Protein AF-W4FAX1-F1 (afdb_monomer_lite)

Structure (mmCIF, N/CA/C/O backbone):
data_AF-W4FAX1-F1
#
_entry.id   AF-W4FAX1-F1
#
loop_
_atom_site.group_PDB
_atom_site.id
_atom_site.type_symbol
_atom_site.label_atom_id
_atom_site.label_alt_id
_atom_site.label_comp_id
_atom_site.label_asym_id
_atom_site.label_entity_id
_atom_site.label_seq_id
_atom_site.pdbx_PDB_ins_code
_atom_site.Cartn_x
_atom_site.Cartn_y
_atom_site.Cartn_z
_atom_site.occupancy
_atom_site.B_iso_or_equiv
_atom_site.auth_seq_id
_atom_site.auth_comp_id
_atom_site.auth_asym_id
_atom_site.auth_atom_id
_atom_site.pdbx_PDB_model_num
ATOM 1 N N . MET A 1 1 ? 43.152 -6.084 8.588 1.00 33.22 1 MET A N 1
ATOM 2 C CA . MET A 1 1 ? 42.014 -5.452 9.287 1.00 33.22 1 MET A CA 1
ATOM 3 C C . MET A 1 1 ? 40.848 -5.402 8.318 1.00 33.22 1 MET A C 1
ATOM 5 O O . MET A 1 1 ? 40.947 -4.692 7.330 1.00 33.22 1 MET A O 1
ATOM 9 N N . ALA A 1 2 ? 39.820 -6.225 8.526 1.00 33.69 2 ALA A N 1
ATOM 10 C CA . ALA A 1 2 ? 38.625 -6.235 7.686 1.00 33.69 2 ALA A CA 1
ATOM 11 C C . ALA A 1 2 ? 37.562 -5.342 8.335 1.00 33.69 2 ALA A C 1
ATOM 13 O O . ALA A 1 2 ? 37.177 -5.560 9.482 1.00 33.69 2 ALA A O 1
ATOM 14 N N . THR A 1 3 ? 37.135 -4.310 7.617 1.00 35.47 3 THR A N 1
ATOM 15 C CA . THR A 1 3 ? 36.006 -3.447 7.973 1.00 35.47 3 THR A CA 1
ATOM 16 C C . THR A 1 3 ? 34.742 -4.308 8.073 1.00 35.47 3 THR A C 1
ATOM 18 O O . THR A 1 3 ? 34.505 -5.116 7.172 1.00 35.47 3 THR A O 1
ATOM 21 N N . PRO A 1 4 ? 33.909 -4.178 9.119 1.00 39.94 4 PRO A N 1
ATOM 22 C CA . PRO A 1 4 ? 32.682 -4.951 9.199 1.00 39.94 4 PRO A CA 1
ATOM 23 C C . PRO A 1 4 ? 31.707 -4.430 8.141 1.00 39.94 4 PRO A C 1
ATOM 25 O O . PRO A 1 4 ? 31.234 -3.293 8.215 1.00 39.94 4 PRO A O 1
ATOM 28 N N . THR A 1 5 ? 31.414 -5.262 7.141 1.00 38.16 5 THR A N 1
ATOM 29 C CA . THR A 1 5 ? 30.315 -5.042 6.202 1.00 38.16 5 THR A CA 1
ATOM 30 C C . THR A 1 5 ? 29.047 -4.870 7.022 1.00 38.16 5 THR A C 1
ATOM 32 O O . THR A 1 5 ? 28.585 -5.795 7.689 1.00 38.16 5 THR A O 1
ATOM 35 N N . LYS A 1 6 ? 28.512 -3.649 7.015 1.00 41.22 6 LYS A N 1
ATOM 36 C CA . LYS A 1 6 ? 27.236 -3.298 7.626 1.00 41.22 6 LYS A CA 1
ATOM 37 C C . LYS A 1 6 ? 26.198 -4.241 7.022 1.00 41.22 6 LYS A C 1
ATOM 39 O O . LYS A 1 6 ? 25.848 -4.083 5.856 1.00 41.22 6 LYS A O 1
ATOM 44 N N . VAL A 1 7 ? 25.767 -5.248 7.785 1.00 37.16 7 VAL A N 1
ATOM 45 C CA . VAL A 1 7 ? 24.652 -6.122 7.415 1.00 37.16 7 VAL A CA 1
ATOM 46 C C . VAL A 1 7 ? 23.474 -5.185 7.190 1.00 37.16 7 VAL A C 1
ATOM 48 O O . VAL A 1 7 ? 22.902 -4.644 8.139 1.00 37.16 7 VAL A O 1
ATOM 51 N N . GLY A 1 8 ? 23.190 -4.884 5.922 1.00 39.81 8 GLY A N 1
ATOM 52 C CA . GLY A 1 8 ? 22.003 -4.138 5.551 1.00 39.81 8 GLY A CA 1
ATOM 53 C C . GLY A 1 8 ? 20.831 -4.867 6.183 1.00 39.81 8 GLY A C 1
ATOM 54 O O . GLY A 1 8 ? 20.749 -6.088 6.055 1.00 39.81 8 GLY A O 1
ATOM 55 N N . LYS A 1 9 ? 19.984 -4.142 6.929 1.00 42.94 9 LYS A N 1
ATOM 56 C CA . LYS A 1 9 ? 18.708 -4.656 7.448 1.00 4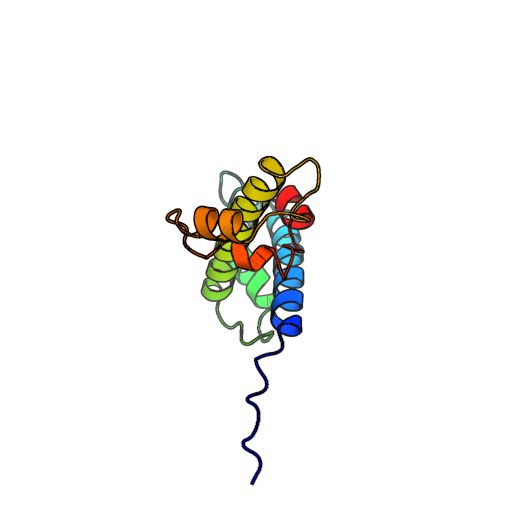2.94 9 LYS A CA 1
ATOM 57 C C . LYS A 1 9 ? 18.121 -5.590 6.395 1.00 42.94 9 LYS A C 1
ATOM 59 O O . LYS A 1 9 ? 17.836 -5.129 5.291 1.00 42.94 9 LYS A O 1
ATOM 64 N N . SER A 1 10 ? 18.045 -6.881 6.719 1.00 40.81 10 SER A N 1
ATOM 65 C CA . SER A 1 10 ? 17.671 -7.918 5.762 1.00 40.81 10 SER A CA 1
ATOM 66 C C . SER A 1 10 ? 16.395 -7.494 5.039 1.00 40.81 10 SER A C 1
ATOM 68 O O . SER A 1 10 ? 15.366 -7.259 5.677 1.00 40.81 10 SER A O 1
ATOM 70 N N . ALA A 1 11 ? 16.483 -7.338 3.717 1.00 51.91 11 ALA A N 1
ATOM 71 C CA . ALA A 1 11 ? 15.348 -6.968 2.881 1.00 51.91 11 ALA A CA 1
ATOM 72 C C . ALA A 1 11 ? 14.173 -7.947 3.062 1.00 51.91 11 ALA A C 1
ATOM 74 O O . ALA A 1 11 ? 13.021 -7.516 3.023 1.00 51.91 11 ALA A O 1
ATOM 75 N N . ASN A 1 12 ? 14.465 -9.218 3.380 1.00 51.34 12 ASN A N 1
ATOM 76 C CA . ASN A 1 12 ? 13.456 -10.230 3.705 1.00 51.34 12 ASN A CA 1
ATOM 77 C C . ASN A 1 12 ? 12.553 -9.808 4.863 1.00 51.34 12 ASN A C 1
ATOM 79 O O . ASN A 1 12 ? 11.338 -9.854 4.724 1.00 51.34 12 ASN A O 1
ATOM 83 N N . GLY A 1 13 ? 13.115 -9.298 5.963 1.00 58.66 13 GLY A N 1
ATOM 84 C CA . GLY A 1 13 ? 12.315 -8.946 7.141 1.00 58.66 13 GLY A CA 1
ATOM 85 C C . GLY A 1 13 ? 11.381 -7.750 6.923 1.00 58.66 13 GLY A C 1
ATOM 86 O O . GLY A 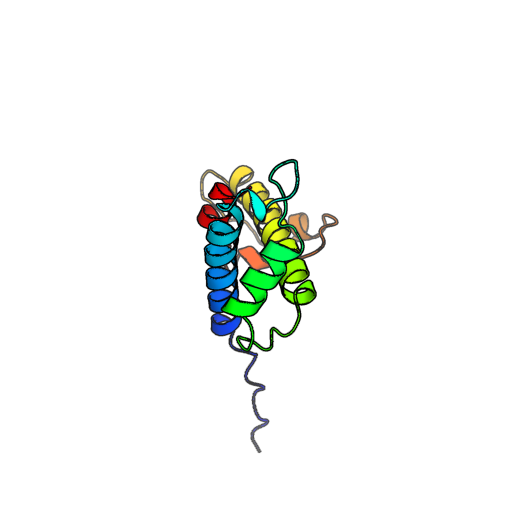1 13 ? 10.413 -7.577 7.657 1.00 58.66 13 GLY A O 1
ATOM 87 N N . THR A 1 14 ? 11.650 -6.908 5.918 1.00 71.44 14 THR A N 1
ATOM 88 C CA . THR A 1 14 ? 10.736 -5.808 5.565 1.00 71.44 14 THR A CA 1
ATOM 89 C C . THR A 1 14 ? 9.602 -6.305 4.674 1.00 71.44 14 THR A C 1
ATOM 91 O O . THR A 1 14 ? 8.458 -5.945 4.941 1.00 71.44 14 THR A O 1
ATOM 94 N N . ASN A 1 15 ? 9.913 -7.165 3.697 1.00 75.94 15 ASN A N 1
ATOM 95 C CA . ASN A 1 15 ? 8.943 -7.755 2.771 1.00 75.94 15 ASN A CA 1
ATOM 96 C C . ASN A 1 15 ? 7.967 -8.709 3.475 1.00 75.94 15 ASN A C 1
ATOM 98 O O . ASN A 1 15 ? 6.772 -8.663 3.209 1.00 75.94 15 ASN A O 1
ATOM 102 N N . GLU A 1 16 ? 8.455 -9.540 4.400 1.00 82.06 16 GLU A N 1
ATOM 103 C CA . GLU A 1 16 ? 7.611 -10.422 5.221 1.00 82.06 16 GLU A CA 1
ATOM 104 C C . GLU A 1 16 ? 6.629 -9.603 6.063 1.00 82.06 16 GLU A C 1
ATOM 106 O O . GLU A 1 16 ? 5.429 -9.864 6.072 1.00 82.06 16 GLU A O 1
ATOM 111 N N . LEU A 1 17 ? 7.119 -8.536 6.698 1.00 85.88 17 LEU A N 1
ATOM 112 C CA . LEU A 1 17 ? 6.277 -7.645 7.487 1.00 85.88 17 LEU A CA 1
ATOM 113 C C . LEU A 1 17 ? 5.284 -6.852 6.625 1.00 85.88 17 LEU A C 1
ATOM 115 O O . LEU A 1 17 ? 4.192 -6.536 7.093 1.00 85.88 17 LEU A O 1
ATOM 119 N N . ASP A 1 18 ? 5.643 -6.510 5.387 1.00 88.69 18 ASP A N 1
ATOM 120 C CA . ASP A 1 18 ? 4.720 -5.902 4.426 1.00 88.69 18 ASP A CA 1
ATOM 121 C C . ASP A 1 18 ? 3.627 -6.890 3.998 1.00 88.69 18 ASP A C 1
ATOM 123 O O . ASP A 1 18 ? 2.454 -6.524 4.031 1.00 88.69 18 ASP A O 1
ATOM 127 N N . ALA A 1 19 ? 3.974 -8.150 3.714 1.00 87.06 19 ALA A N 1
ATOM 128 C CA . ALA A 1 19 ? 3.001 -9.199 3.402 1.00 87.06 19 ALA A CA 1
ATOM 129 C C . ALA A 1 19 ? 2.022 -9.422 4.564 1.00 87.06 19 ALA A C 1
ATOM 131 O O . ALA A 1 19 ? 0.808 -9.358 4.369 1.00 87.06 19 ALA A O 1
ATOM 132 N N . GLU A 1 20 ? 2.538 -9.597 5.784 1.00 89.00 20 GLU A N 1
ATOM 133 C CA . GLU A 1 20 ? 1.716 -9.723 6.994 1.00 89.00 20 GLU A CA 1
ATOM 134 C C . GLU A 1 20 ? 0.823 -8.491 7.202 1.00 89.00 20 GLU A C 1
ATOM 136 O O . GLU A 1 20 ? -0.349 -8.623 7.559 1.00 89.00 20 GLU A O 1
ATOM 141 N N . SER A 1 21 ? 1.348 -7.286 6.943 1.00 89.19 21 SER A N 1
ATOM 142 C CA . SER A 1 21 ? 0.579 -6.042 7.061 1.00 89.19 21 SER A CA 1
ATOM 143 C C . SER A 1 21 ? -0.588 -5.984 6.079 1.00 89.19 21 SER A C 1
ATOM 145 O O . SER A 1 21 ? -1.663 -5.536 6.467 1.00 89.19 21 SER A O 1
ATOM 147 N N . VAL A 1 22 ? -0.396 -6.421 4.831 1.00 91.12 22 VAL A N 1
ATOM 148 C CA . VAL A 1 22 ? -1.444 -6.415 3.796 1.00 91.12 22 VAL A CA 1
ATOM 149 C C . VAL A 1 22 ? -2.545 -7.421 4.126 1.00 91.12 22 VAL A C 1
ATOM 151 O O . VAL A 1 22 ? -3.717 -7.050 4.113 1.00 91.12 22 VAL A O 1
ATOM 154 N N . VAL A 1 23 ? -2.179 -8.654 4.492 1.00 90.75 23 VAL A N 1
ATOM 155 C CA . VAL A 1 23 ? -3.148 -9.703 4.853 1.00 90.75 23 VAL A CA 1
ATOM 156 C C . VAL A 1 23 ? -3.994 -9.268 6.048 1.00 90.75 23 VAL A C 1
ATOM 158 O O . VAL A 1 23 ? -5.223 -9.261 5.981 1.00 90.75 23 VAL A O 1
ATOM 161 N N . LEU A 1 24 ? -3.351 -8.814 7.126 1.00 91.62 24 LEU A N 1
ATOM 162 C CA . LEU A 1 24 ? -4.078 -8.368 8.312 1.00 91.62 24 LEU A CA 1
ATOM 163 C C . LEU A 1 24 ? -4.896 -7.102 8.044 1.00 91.62 24 LEU A C 1
ATOM 165 O O . LEU A 1 24 ? -5.965 -6.937 8.630 1.00 91.62 24 LEU A O 1
ATOM 169 N N . TYR A 1 25 ? -4.440 -6.211 7.158 1.00 92.50 25 TYR A N 1
ATOM 170 C CA . TYR A 1 25 ? -5.245 -5.065 6.745 1.00 92.50 25 TYR A CA 1
ATOM 171 C C . TYR A 1 25 ? -6.542 -5.517 6.068 1.00 92.50 25 TYR A C 1
ATOM 173 O O . TYR A 1 25 ? -7.601 -5.005 6.430 1.00 92.50 25 TYR A O 1
ATOM 181 N N . ALA A 1 26 ? -6.480 -6.480 5.143 1.00 89.88 26 ALA A N 1
ATOM 182 C CA . ALA A 1 26 ? -7.656 -7.025 4.464 1.00 89.88 26 ALA A CA 1
ATOM 183 C C . ALA A 1 26 ? -8.662 -7.624 5.462 1.00 89.88 26 ALA A C 1
ATOM 185 O O . ALA A 1 26 ? -9.843 -7.281 5.437 1.00 89.88 26 ALA A O 1
ATOM 186 N N . GLU A 1 27 ? -8.190 -8.440 6.410 1.00 91.19 27 GLU A N 1
ATOM 187 C CA . GLU A 1 27 ? -9.039 -9.025 7.457 1.00 91.19 27 GLU A CA 1
ATOM 188 C C . GLU A 1 27 ? -9.722 -7.967 8.334 1.00 91.19 27 GLU A C 1
ATOM 190 O O . GLU A 1 27 ? -10.888 -8.094 8.712 1.00 91.19 27 GLU A O 1
ATOM 195 N N . VAL A 1 28 ? -8.982 -6.920 8.704 1.00 92.00 28 VAL A N 1
ATOM 196 C CA . VAL A 1 28 ? -9.500 -5.817 9.520 1.00 92.00 28 VAL A CA 1
ATOM 197 C C . VAL A 1 28 ? -10.487 -4.977 8.704 1.00 92.00 28 VAL A C 1
ATOM 199 O O . VAL A 1 28 ? -11.509 -4.557 9.245 1.00 92.00 28 VAL A O 1
ATOM 202 N N . ALA A 1 29 ? -10.227 -4.772 7.410 1.00 89.50 29 ALA A N 1
ATOM 203 C CA . ALA A 1 29 ? -11.103 -4.048 6.493 1.00 89.50 29 ALA A CA 1
ATOM 204 C C . ALA A 1 29 ? -12.392 -4.818 6.155 1.00 89.50 29 ALA A C 1
ATOM 206 O O . ALA A 1 29 ? -13.417 -4.198 5.887 1.00 89.50 29 ALA A O 1
ATOM 207 N N . ALA A 1 30 ? -12.399 -6.148 6.256 1.00 89.25 30 ALA A N 1
ATOM 208 C CA . ALA A 1 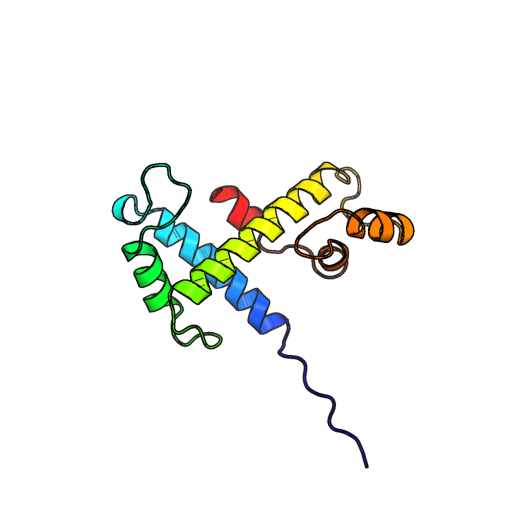30 ? -13.619 -6.945 6.109 1.00 89.25 30 ALA A CA 1
ATOM 209 C C . ALA A 1 30 ? -14.664 -6.655 7.210 1.00 89.25 30 ALA A C 1
ATOM 211 O O . ALA A 1 30 ? -15.856 -6.918 7.039 1.00 89.25 30 ALA A O 1
ATOM 212 N N . LYS A 1 31 ? -14.248 -6.080 8.348 1.00 90.75 31 LYS A N 1
ATOM 213 C CA . LYS A 1 31 ? -15.144 -5.688 9.443 1.00 90.75 31 LYS A CA 1
ATOM 214 C C . LYS A 1 31 ? -15.701 -4.287 9.188 1.00 90.75 31 LYS A C 1
ATOM 216 O O . LYS A 1 31 ? -15.022 -3.289 9.416 1.00 90.75 31 LYS A O 1
ATOM 221 N N . SER A 1 32 ? -16.969 -4.189 8.789 1.00 86.00 32 SER A N 1
ATOM 222 C CA . SER A 1 32 ? -17.623 -2.911 8.443 1.00 86.00 32 SER A CA 1
ATOM 223 C C . SER A 1 32 ? -17.534 -1.840 9.544 1.00 86.00 32 SER A C 1
ATOM 225 O O . SER A 1 32 ? -17.348 -0.653 9.265 1.00 86.00 32 SER A O 1
ATOM 227 N N . GLU A 1 33 ? -17.586 -2.243 10.816 1.00 90.31 33 GLU A N 1
ATOM 228 C CA . GLU A 1 33 ? -17.415 -1.344 11.962 1.00 90.31 33 GLU A CA 1
ATOM 229 C C . GLU A 1 33 ? -16.026 -0.682 12.026 1.00 90.31 33 GLU A C 1
ATOM 231 O O . GLU A 1 33 ? -15.883 0.400 12.605 1.00 90.31 33 GLU A O 1
ATOM 236 N N . TYR A 1 34 ? -15.012 -1.293 11.411 1.00 91.81 34 TYR A N 1
ATOM 237 C CA . TYR A 1 34 ? -13.620 -0.847 11.427 1.00 91.81 34 TYR A CA 1
ATOM 238 C C . TYR A 1 34 ? -13.259 0.022 10.227 1.00 91.81 34 TYR A C 1
ATOM 240 O O . TYR A 1 34 ? -12.191 0.634 10.233 1.00 91.81 34 TYR A O 1
ATOM 248 N N . VAL A 1 35 ? -14.144 0.145 9.239 1.00 89.06 35 VAL A N 1
ATOM 249 C CA . VAL A 1 35 ? -13.908 0.915 8.014 1.00 89.06 35 VAL A CA 1
ATOM 250 C C . VAL A 1 35 ? -14.653 2.246 8.066 1.00 89.06 35 VAL A C 1
ATOM 252 O O . VAL A 1 35 ? -15.759 2.351 8.605 1.00 89.06 35 VAL A O 1
ATOM 255 N N . ALA A 1 36 ? -14.020 3.304 7.562 1.00 86.00 36 ALA A N 1
ATOM 256 C CA . ALA A 1 36 ? -14.629 4.619 7.421 1.00 86.00 36 ALA A CA 1
ATOM 257 C C . ALA A 1 36 ? -15.776 4.583 6.399 1.00 86.00 36 ALA A C 1
ATOM 259 O O . ALA A 1 36 ? -15.765 3.785 5.460 1.00 86.00 36 ALA A O 1
ATOM 260 N N . SER A 1 37 ? -16.756 5.474 6.558 1.00 71.25 37 SER A N 1
ATOM 261 C CA . SER A 1 37 ? -17.828 5.644 5.575 1.00 71.25 37 SER A CA 1
ATOM 262 C C . SER A 1 37 ? -17.207 5.946 4.205 1.00 71.25 37 SER A C 1
ATOM 264 O O . SER A 1 37 ? -16.498 6.939 4.057 1.00 71.25 37 SER A O 1
ATOM 266 N N . GLY A 1 38 ? -17.403 5.050 3.234 1.00 67.94 38 GLY A N 1
ATOM 267 C CA . GLY A 1 38 ? -16.752 5.106 1.919 1.00 67.94 38 GLY A CA 1
ATOM 268 C C . GLY A 1 38 ? -15.681 4.039 1.659 1.00 67.94 38 GLY A C 1
ATOM 269 O O . GLY A 1 38 ? -15.094 4.053 0.584 1.00 67.94 38 GLY A O 1
ATOM 270 N N . GLY A 1 39 ? -15.404 3.122 2.594 1.00 66.88 39 GLY A N 1
ATOM 271 C CA . GLY A 1 39 ? -14.698 1.858 2.312 1.00 66.88 39 GLY A CA 1
ATOM 272 C C . GLY A 1 39 ? -13.169 1.932 2.185 1.00 66.88 39 GLY A C 1
ATOM 273 O O . GLY A 1 39 ? -12.484 0.938 2.371 1.00 66.88 39 GLY A O 1
ATOM 274 N N . LYS A 1 40 ? -12.606 3.112 1.905 1.00 72.69 40 LYS A N 1
ATOM 275 C CA . LYS A 1 40 ? -11.206 3.254 1.450 1.00 72.69 40 LYS A CA 1
ATOM 276 C C . LYS A 1 40 ? -10.142 3.289 2.554 1.00 72.69 40 LYS A C 1
ATOM 278 O O . LYS A 1 40 ? -8.945 3.329 2.249 1.00 72.69 40 LYS A O 1
ATOM 283 N N . GLN A 1 41 ? -10.546 3.386 3.822 1.00 84.19 41 GLN A N 1
ATOM 284 C CA . GLN A 1 41 ? -9.630 3.506 4.962 1.00 84.19 41 GLN A CA 1
ATOM 285 C C . GLN A 1 41 ? -10.215 2.919 6.248 1.00 84.19 41 GLN A C 1
ATOM 287 O O . GLN A 1 41 ? -11.417 3.007 6.494 1.00 84.19 41 GLN A O 1
ATOM 292 N N . LEU A 1 42 ? -9.337 2.411 7.115 1.00 91.56 42 LEU A N 1
ATOM 293 C CA . LEU A 1 42 ? -9.699 2.006 8.470 1.00 91.56 42 LEU A CA 1
ATOM 294 C C . LEU A 1 42 ? -9.949 3.227 9.370 1.00 91.56 42 LEU A C 1
ATOM 296 O O . LEU A 1 42 ? -9.249 4.241 9.292 1.00 91.56 42 LEU A O 1
ATOM 300 N N . LYS A 1 43 ? -10.914 3.092 10.278 1.00 93.69 43 LYS A N 1
ATOM 301 C CA . LYS A 1 43 ? -11.114 3.954 11.451 1.00 93.69 43 LYS A CA 1
ATOM 302 C C . LYS A 1 43 ? -10.020 3.699 12.488 1.00 93.69 43 LYS A C 1
ATOM 304 O O . LYS A 1 43 ? -9.330 2.683 12.447 1.00 93.69 43 LYS A O 1
ATOM 309 N N . SER A 1 44 ? -9.933 4.577 13.492 1.00 92.75 44 SER A N 1
ATOM 310 C CA . SER A 1 44 ? -9.024 4.414 14.641 1.00 92.75 44 SER A CA 1
ATOM 311 C C . SER A 1 44 ? -9.114 3.014 15.273 1.00 92.75 44 SER A C 1
ATOM 313 O O . SER A 1 44 ? -8.090 2.376 15.487 1.00 92.75 44 SER A O 1
ATOM 315 N N . LYS A 1 45 ? -10.334 2.477 15.454 1.00 94.12 45 LYS A N 1
ATOM 316 C CA . LYS A 1 45 ? -10.563 1.118 15.983 1.00 94.12 45 LYS A CA 1
ATOM 317 C C . LYS A 1 45 ? -9.874 0.031 15.143 1.00 94.12 45 LYS A C 1
ATOM 319 O O . LYS A 1 45 ? -9.209 -0.828 15.710 1.00 94.12 45 LYS A O 1
ATOM 324 N N . GLY A 1 46 ? -9.972 0.104 13.813 1.00 94.31 46 GLY A N 1
ATOM 325 C CA . GLY A 1 46 ? -9.309 -0.841 12.909 1.00 94.31 46 GLY A CA 1
ATOM 326 C C . GLY A 1 46 ? -7.784 -0.724 12.950 1.00 94.31 46 GLY A C 1
ATOM 327 O O . GLY A 1 46 ? -7.088 -1.731 13.018 1.00 94.31 46 GLY A O 1
ATOM 328 N N . TRP A 1 47 ? -7.248 0.499 12.995 1.00 95.19 47 TRP A N 1
ATOM 329 C CA . TRP A 1 47 ? -5.803 0.707 13.140 1.00 95.19 47 TRP A CA 1
ATOM 330 C C . TRP A 1 47 ? -5.255 0.200 14.477 1.00 95.19 47 TRP A C 1
ATOM 332 O O . TRP A 1 47 ? -4.148 -0.335 14.516 1.00 95.19 47 TRP A O 1
ATOM 342 N N . SER A 1 48 ? -6.017 0.350 15.561 1.00 94.06 48 SER A N 1
ATOM 343 C CA . SER A 1 48 ? -5.664 -0.199 16.871 1.00 94.06 48 SER A CA 1
ATOM 344 C C . SER A 1 48 ? -5.704 -1.727 16.882 1.00 94.06 48 SER A C 1
ATOM 346 O O . SER A 1 48 ? -4.795 -2.339 17.432 1.00 94.06 48 SER A O 1
ATOM 348 N N . ASP A 1 49 ? -6.697 -2.351 16.239 1.00 94.69 49 ASP A N 1
ATOM 349 C CA . ASP A 1 49 ? -6.764 -3.813 16.071 1.00 94.69 49 ASP A CA 1
ATOM 350 C C . ASP A 1 49 ? -5.536 -4.337 15.315 1.00 94.69 49 ASP A C 1
ATOM 352 O O . ASP A 1 49 ? -4.847 -5.239 15.790 1.00 94.69 49 ASP A O 1
ATOM 356 N N . LEU A 1 50 ? -5.184 -3.685 14.205 1.00 93.56 50 LEU A N 1
ATOM 357 C CA . LEU A 1 50 ? -3.990 -4.012 13.431 1.00 93.56 50 LEU A CA 1
ATOM 358 C C . LEU A 1 50 ? -2.702 -3.844 14.259 1.00 93.56 50 LEU A C 1
ATOM 360 O O . LEU A 1 50 ? -1.816 -4.696 14.205 1.00 93.56 50 LEU A O 1
ATOM 364 N N . LEU A 1 51 ? -2.607 -2.783 15.072 1.00 94.19 51 LEU A N 1
ATOM 365 C CA . LEU A 1 51 ? -1.480 -2.568 15.985 1.00 94.19 51 LEU A CA 1
ATOM 366 C C . LEU A 1 51 ? -1.390 -3.642 17.071 1.00 94.19 51 LEU A C 1
ATOM 368 O O . LEU A 1 51 ? -0.283 -4.046 17.402 1.00 94.19 51 LEU A O 1
ATOM 372 N N . MET A 1 52 ? -2.505 -4.125 17.618 1.00 92.69 52 MET A N 1
ATOM 373 C CA . MET A 1 52 ? -2.470 -5.211 18.605 1.00 92.69 52 MET A CA 1
ATOM 374 C C . MET A 1 52 ? -1.934 -6.514 18.006 1.00 92.69 52 MET A C 1
ATOM 376 O O . MET A 1 52 ? -1.257 -7.266 18.700 1.00 92.69 52 MET A O 1
ATOM 380 N N . ARG A 1 53 ? -2.204 -6.772 16.721 1.00 91.06 53 ARG A N 1
ATOM 381 C CA . ARG A 1 53 ? -1.756 -7.993 16.033 1.00 91.06 53 ARG A CA 1
ATOM 382 C C . ARG A 1 53 ? -0.312 -7.919 15.530 1.00 91.06 53 ARG A C 1
ATOM 384 O O . ARG A 1 53 ? 0.386 -8.928 15.543 1.00 91.06 53 ARG A O 1
ATOM 391 N N . LEU A 1 54 ? 0.136 -6.742 15.088 1.00 88.69 54 LEU A N 1
ATOM 392 C CA . LEU A 1 54 ? 1.486 -6.523 14.539 1.00 88.69 54 LEU A CA 1
ATOM 393 C C . LEU A 1 54 ? 2.467 -5.875 15.523 1.00 88.69 54 LEU A C 1
ATOM 395 O O . LEU A 1 54 ? 3.659 -5.770 15.231 1.00 88.69 54 LEU A O 1
ATOM 399 N N . GLY A 1 55 ? 1.985 -5.410 16.673 1.00 81.38 55 GLY A N 1
ATOM 400 C CA . GLY A 1 55 ? 2.782 -4.724 17.682 1.00 81.38 55 GLY A CA 1
ATOM 401 C C . GLY A 1 55 ? 3.960 -5.576 18.145 1.00 81.38 55 GLY A C 1
ATOM 402 O O . GLY A 1 55 ? 3.830 -6.774 18.381 1.00 81.38 55 GLY A O 1
ATOM 403 N N . GLY A 1 56 ? 5.138 -4.962 18.236 1.00 74.19 56 GLY A N 1
ATOM 404 C CA . GLY A 1 56 ? 6.378 -5.659 18.588 1.00 74.19 56 GLY A CA 1
ATOM 405 C C . GLY A 1 56 ? 7.092 -6.325 17.406 1.00 74.19 56 GLY A C 1
ATOM 406 O O . GLY A 1 56 ? 8.299 -6.555 17.494 1.00 74.19 56 GLY A O 1
ATOM 407 N N . ARG A 1 57 ? 6.427 -6.537 16.259 1.00 77.56 57 ARG A N 1
ATOM 408 C CA . ARG A 1 57 ? 7.105 -6.954 15.021 1.00 77.56 57 ARG A CA 1
ATOM 409 C C . ARG A 1 57 ? 7.781 -5.764 14.356 1.00 77.56 57 ARG A C 1
ATOM 411 O O . ARG A 1 57 ? 7.199 -4.688 14.229 1.00 77.56 57 ARG A O 1
ATOM 418 N N . GLY A 1 58 ? 9.040 -5.934 13.947 1.00 69.75 58 GLY A N 1
ATOM 419 C CA . GLY A 1 58 ? 9.789 -4.919 13.195 1.00 69.75 58 GLY A CA 1
ATOM 420 C C . GLY A 1 58 ? 9.831 -3.524 13.836 1.00 69.75 58 GLY A C 1
ATOM 421 O O . GLY A 1 58 ? 9.959 -2.535 13.114 1.00 69.75 58 GLY A O 1
ATOM 422 N N . ASN A 1 59 ? 9.719 -3.435 15.168 1.00 80.50 59 ASN A N 1
ATOM 423 C CA . ASN A 1 59 ? 9.654 -2.183 15.932 1.00 80.50 59 ASN A CA 1
ATOM 424 C C . ASN A 1 59 ? 8.406 -1.308 15.652 1.00 80.50 59 ASN A C 1
ATOM 426 O O . ASN A 1 59 ? 8.442 -0.078 15.778 1.00 80.50 59 ASN A O 1
ATOM 430 N N . ILE A 1 60 ? 7.291 -1.933 15.263 1.00 87.06 60 ILE A N 1
ATOM 431 C CA . ILE A 1 60 ? 5.982 -1.280 15.190 1.00 87.06 60 ILE A CA 1
ATOM 432 C C . ILE A 1 60 ? 5.439 -1.132 16.613 1.00 87.06 60 ILE A C 1
ATOM 434 O O . ILE A 1 60 ? 5.182 -2.111 17.310 1.00 87.06 60 ILE A O 1
ATOM 438 N N . THR A 1 61 ? 5.267 0.115 17.036 1.00 88.19 61 THR A N 1
ATOM 439 C CA . THR A 1 61 ? 4.765 0.493 18.366 1.00 88.19 61 THR A CA 1
ATOM 440 C C . THR A 1 61 ? 3.573 1.443 18.295 1.00 88.19 61 THR A C 1
ATOM 442 O O . THR A 1 61 ? 2.879 1.630 19.290 1.00 88.19 61 THR A O 1
ATOM 445 N N . LYS A 1 62 ? 3.308 2.051 17.131 1.00 92.31 62 LYS A N 1
ATOM 446 C CA . LYS A 1 62 ? 2.250 3.051 16.947 1.00 92.31 62 LYS A CA 1
ATOM 447 C C . LYS A 1 62 ? 1.426 2.780 15.695 1.00 92.31 62 LYS A C 1
ATOM 449 O O . LYS A 1 62 ? 1.966 2.467 14.635 1.00 92.31 62 LYS A O 1
ATOM 454 N N . ALA A 1 63 ? 0.125 3.045 15.786 1.00 91.31 63 ALA A N 1
ATOM 455 C CA . ALA A 1 63 ? -0.802 2.981 14.657 1.00 91.31 63 ALA A CA 1
ATOM 456 C C . ALA A 1 63 ? -0.389 3.909 13.498 1.00 91.31 63 ALA A C 1
ATOM 458 O O . ALA A 1 63 ? -0.561 3.558 12.335 1.00 91.31 63 ALA A O 1
ATOM 459 N N . SER A 1 64 ? 0.229 5.058 13.790 1.00 91.00 64 SER A N 1
ATOM 460 C CA . SER A 1 64 ? 0.738 5.973 12.759 1.00 91.00 64 SER A CA 1
ATOM 461 C C . SER A 1 64 ? 1.848 5.358 11.899 1.00 91.00 64 SER A C 1
ATOM 463 O O . SER A 1 64 ? 1.948 5.673 10.717 1.00 91.00 64 SER A O 1
ATOM 465 N N . GLN A 1 65 ? 2.658 4.442 12.446 1.00 91.06 65 GLN A N 1
ATOM 466 C CA . GLN A 1 65 ? 3.666 3.721 11.661 1.00 91.06 65 GLN A CA 1
ATOM 467 C C . GLN A 1 65 ? 3.001 2.764 10.663 1.00 91.06 65 GLN A C 1
ATOM 469 O O . GLN A 1 65 ? 3.433 2.687 9.514 1.00 91.06 65 GLN A O 1
ATOM 474 N N . LEU A 1 66 ? 1.923 2.089 11.078 1.00 92.12 66 LEU A N 1
ATOM 475 C CA . LEU A 1 66 ? 1.117 1.226 10.209 1.00 92.12 66 LEU A CA 1
ATOM 476 C C . LEU A 1 66 ? 0.390 2.030 9.128 1.00 92.12 66 LEU A C 1
ATOM 478 O O . LEU A 1 66 ? 0.387 1.627 7.970 1.00 92.12 66 LEU A O 1
ATOM 482 N N . GLN A 1 67 ? -0.158 3.197 9.473 1.00 92.31 67 GLN A N 1
ATOM 483 C CA . GLN A 1 67 ? -0.784 4.106 8.507 1.00 92.31 67 GLN A CA 1
ATOM 484 C C . GLN A 1 67 ? 0.205 4.574 7.436 1.00 92.31 67 GLN A C 1
ATOM 486 O O . GLN A 1 67 ? -0.100 4.506 6.246 1.00 92.31 67 GLN A O 1
ATOM 491 N N . SER A 1 68 ? 1.403 5.005 7.841 1.00 90.88 68 SER A N 1
ATOM 492 C CA . SER A 1 68 ? 2.463 5.400 6.908 1.00 90.88 68 SER A CA 1
ATOM 493 C C . SER A 1 68 ? 2.924 4.231 6.037 1.00 90.88 68 SER A C 1
ATOM 495 O O . SER A 1 68 ? 3.107 4.408 4.833 1.00 90.88 68 SER A O 1
ATOM 497 N N . ARG A 1 69 ? 3.057 3.025 6.611 1.00 90.44 69 ARG A N 1
ATOM 498 C CA . ARG A 1 69 ? 3.389 1.808 5.853 1.00 90.44 69 ARG A CA 1
ATOM 499 C C . ARG A 1 69 ? 2.306 1.480 4.823 1.00 90.44 69 ARG A C 1
ATOM 501 O O . ARG A 1 69 ? 2.636 1.275 3.661 1.00 90.44 69 ARG A O 1
ATOM 508 N N . TRP A 1 70 ? 1.032 1.502 5.213 1.00 91.69 70 TRP A N 1
ATOM 509 C CA . TRP A 1 70 ? -0.097 1.279 4.304 1.00 91.69 70 TRP A CA 1
ATOM 510 C C . TRP A 1 70 ? -0.166 2.330 3.194 1.00 91.69 70 TRP A C 1
ATOM 512 O O . TRP A 1 70 ? -0.408 1.999 2.037 1.00 91.69 70 TRP A O 1
ATOM 522 N N . LYS A 1 71 ? 0.084 3.604 3.519 1.00 90.25 71 LYS A N 1
ATOM 523 C CA . LYS A 1 71 ? 0.157 4.673 2.518 1.00 90.25 71 LYS A CA 1
ATOM 524 C C . LYS A 1 71 ? 1.242 4.378 1.479 1.00 90.25 71 LYS A C 1
ATOM 526 O O . LYS A 1 71 ? 0.938 4.418 0.293 1.00 90.25 71 LYS A O 1
ATOM 531 N N . ARG A 1 72 ? 2.452 4.015 1.922 1.00 89.31 72 ARG A N 1
ATOM 532 C CA . ARG A 1 72 ? 3.554 3.623 1.031 1.00 89.31 72 ARG A CA 1
ATOM 533 C C . ARG A 1 72 ? 3.174 2.426 0.156 1.00 89.31 72 ARG A C 1
ATOM 535 O O . ARG A 1 72 ? 3.352 2.496 -1.047 1.00 89.31 72 ARG A O 1
ATOM 542 N N . LEU A 1 73 ? 2.597 1.372 0.736 1.00 90.25 73 LEU A N 1
ATOM 543 C CA . LEU A 1 73 ? 2.176 0.176 -0.008 1.00 90.25 73 LEU A CA 1
ATOM 544 C C . LEU A 1 73 ? 1.134 0.487 -1.090 1.00 90.25 73 LEU A C 1
ATOM 546 O O . LEU A 1 73 ? 1.193 -0.074 -2.178 1.00 90.25 73 LEU A O 1
ATOM 550 N N . LYS A 1 74 ? 0.202 1.408 -0.823 1.00 89.44 74 LYS A N 1
ATOM 551 C CA . LYS A 1 74 ? -0.757 1.866 -1.837 1.00 89.44 74 LYS A CA 1
ATOM 552 C C . LYS A 1 74 ? -0.108 2.701 -2.937 1.00 89.44 74 LYS A C 1
ATOM 554 O O . LYS A 1 74 ? -0.500 2.565 -4.090 1.00 89.44 74 LYS A O 1
ATOM 559 N N . GLU A 1 75 ? 0.842 3.569 -2.597 1.00 88.38 75 GLU A N 1
ATOM 560 C CA . GLU A 1 75 ? 1.621 4.315 -3.596 1.00 88.38 75 GLU A CA 1
ATOM 561 C C . GLU A 1 75 ? 2.426 3.350 -4.476 1.00 88.38 75 GLU A C 1
ATOM 563 O O . GLU A 1 75 ? 2.356 3.441 -5.699 1.00 88.38 75 GLU A O 1
ATOM 568 N N . ASP A 1 76 ? 3.085 2.360 -3.865 1.00 88.19 76 ASP A N 1
ATOM 569 C CA . ASP A 1 76 ? 3.804 1.302 -4.573 1.00 88.19 76 ASP A CA 1
ATOM 570 C C . ASP A 1 76 ? 2.871 0.490 -5.485 1.00 88.19 76 ASP A C 1
ATOM 572 O O . ASP A 1 76 ? 3.219 0.238 -6.636 1.00 88.19 76 ASP A O 1
ATOM 576 N N . TYR A 1 77 ? 1.665 0.142 -5.022 1.00 88.62 77 TYR A N 1
ATOM 577 C CA . TYR A 1 77 ? 0.647 -0.512 -5.849 1.00 88.62 77 TYR A CA 1
ATOM 578 C C . TYR A 1 77 ? 0.241 0.341 -7.055 1.00 88.62 77 TYR A C 1
ATOM 580 O O . TYR A 1 77 ? 0.169 -0.179 -8.163 1.00 88.62 77 TYR A O 1
ATOM 588 N N . VAL A 1 78 ? -0.013 1.641 -6.873 1.00 88.56 78 VAL A N 1
ATOM 589 C CA . VAL A 1 78 ? -0.399 2.540 -7.977 1.00 88.56 78 VAL A CA 1
ATOM 590 C C . VAL A 1 78 ? 0.726 2.663 -9.003 1.00 88.56 78 VAL A C 1
ATOM 592 O O . VAL A 1 78 ? 0.473 2.560 -10.205 1.00 88.56 78 VAL A O 1
ATOM 595 N N . ASP A 1 79 ? 1.960 2.844 -8.539 1.00 87.81 79 ASP A N 1
ATOM 596 C CA . ASP A 1 79 ? 3.140 2.921 -9.398 1.00 87.81 79 ASP A CA 1
ATOM 597 C C . ASP A 1 79 ? 3.357 1.615 -10.170 1.00 87.81 79 ASP A C 1
ATOM 599 O O . ASP A 1 79 ? 3.555 1.635 -11.387 1.00 87.81 79 ASP A O 1
ATOM 603 N N . TYR A 1 80 ? 3.270 0.476 -9.479 1.00 86.88 80 TYR A N 1
ATOM 604 C CA . TYR A 1 80 ? 3.454 -0.838 -10.082 1.00 86.88 80 TYR A CA 1
ATOM 605 C C . TYR A 1 80 ? 2.319 -1.192 -11.048 1.00 86.88 80 TYR A C 1
ATOM 607 O O . TYR A 1 80 ? 2.578 -1.670 -12.146 1.00 86.88 80 TYR A O 1
ATOM 615 N N . LYS A 1 81 ? 1.064 -0.881 -10.708 1.00 87.06 81 LYS A N 1
ATOM 616 C CA . LYS A 1 81 ? -0.085 -1.035 -11.611 1.00 87.06 81 LYS A CA 1
ATOM 617 C C . LYS A 1 81 ? 0.104 -0.233 -12.891 1.00 87.06 81 LYS A C 1
ATOM 619 O O . LYS A 1 81 ? -0.130 -0.745 -13.981 1.00 87.06 81 LYS A O 1
ATOM 624 N N . TRP A 1 82 ? 0.531 1.024 -12.767 1.00 87.06 82 TRP A N 1
ATOM 625 C CA . TRP A 1 82 ? 0.806 1.871 -13.922 1.00 87.06 82 TRP A CA 1
ATOM 626 C C . TRP A 1 82 ? 1.912 1.271 -14.794 1.00 87.06 82 TRP A C 1
ATOM 628 O O . TRP A 1 82 ? 1.759 1.214 -16.010 1.00 87.06 82 TRP A O 1
ATOM 638 N N . LEU A 1 83 ? 2.989 0.770 -14.187 1.00 85.25 83 LEU A N 1
ATOM 639 C CA . LEU A 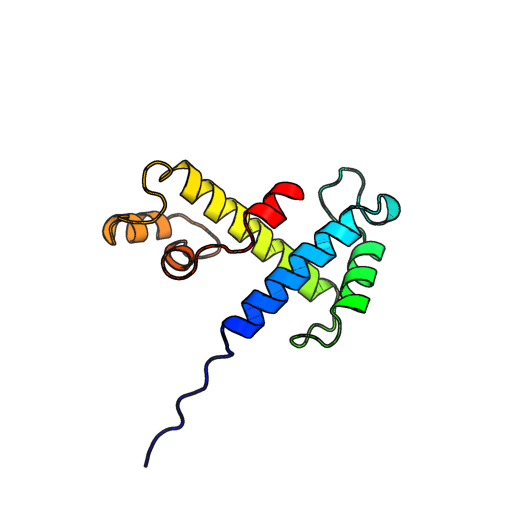1 83 ? 4.051 0.072 -14.905 1.00 85.25 83 LEU A CA 1
ATOM 640 C C . LEU A 1 83 ? 3.523 -1.164 -15.650 1.00 85.25 83 LEU A C 1
ATOM 642 O O . LEU A 1 83 ? 3.729 -1.280 -16.853 1.00 85.25 83 LEU A O 1
ATOM 646 N N . MET A 1 84 ? 2.782 -2.041 -14.970 1.00 83.81 84 MET A N 1
ATOM 647 C CA . MET A 1 84 ? 2.226 -3.253 -15.579 1.00 83.81 84 MET A CA 1
ATOM 648 C C . MET A 1 84 ? 1.279 -2.935 -16.740 1.00 83.81 84 MET A C 1
ATOM 650 O O . MET A 1 84 ? 1.295 -3.647 -17.732 1.00 83.81 84 MET A O 1
ATOM 654 N N . LEU A 1 85 ? 0.502 -1.848 -16.670 1.00 83.88 85 LEU A N 1
ATOM 655 C CA . LEU A 1 85 ? -0.368 -1.417 -17.771 1.00 83.88 85 LEU A CA 1
ATOM 656 C C . LEU A 1 85 ? 0.414 -0.889 -18.985 1.00 83.88 85 LEU A C 1
ATOM 658 O O . LEU A 1 85 ? 0.023 -1.157 -20.118 1.00 83.88 85 LEU A O 1
ATOM 662 N N . ASN A 1 86 ? 1.505 -0.148 -18.764 1.00 82.06 86 ASN A N 1
ATOM 663 C CA . ASN A 1 86 ? 2.285 0.465 -19.847 1.00 82.06 86 ASN A CA 1
ATOM 664 C C . ASN A 1 86 ? 3.274 -0.503 -20.517 1.00 82.06 86 ASN A C 1
ATOM 666 O O . ASN A 1 86 ? 3.692 -0.241 -21.640 1.00 82.06 86 ASN A O 1
ATOM 670 N N . PHE A 1 87 ? 3.639 -1.601 -19.851 1.00 78.88 87 PHE A N 1
ATOM 671 C CA . PHE A 1 87 ? 4.627 -2.577 -20.331 1.00 78.88 87 PHE A CA 1
ATOM 672 C C . PHE A 1 87 ? 4.044 -4.008 -20.409 1.00 78.88 87 PHE A C 1
ATOM 674 O O . PHE A 1 87 ? 4.759 -4.991 -20.260 1.00 78.88 87 PHE A O 1
ATOM 681 N N . SER A 1 88 ? 2.725 -4.127 -20.609 1.00 62.53 88 SER A N 1
ATOM 682 C CA . SER A 1 88 ? 1.932 -5.354 -20.392 1.00 62.53 88 SE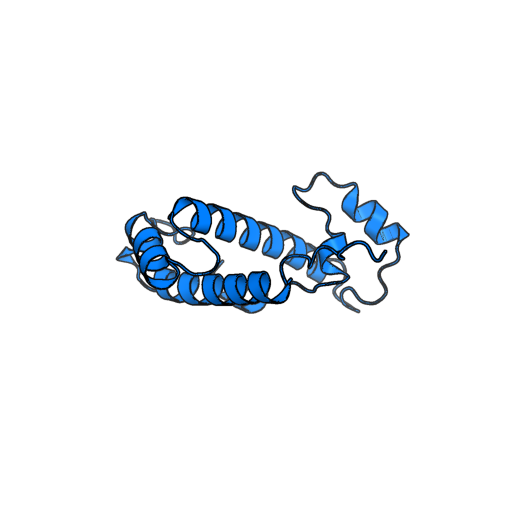R A CA 1
ATOM 683 C C . SER A 1 88 ? 2.217 -6.550 -21.314 1.00 62.53 88 SER A C 1
ATOM 685 O O . SER A 1 88 ? 1.774 -7.646 -20.980 1.00 62.53 88 SER A O 1
ATOM 687 N N . GLU A 1 89 ? 2.944 -6.394 -22.425 1.00 56.75 89 GLU A N 1
ATOM 688 C CA . GLU A 1 89 ? 3.174 -7.510 -23.364 1.00 56.75 89 GLU A CA 1
ATOM 689 C C . GLU A 1 89 ? 4.336 -8.435 -22.953 1.00 56.75 89 GLU A C 1
ATOM 691 O O . GLU A 1 89 ? 4.184 -9.649 -23.043 1.00 56.75 89 GLU A O 1
ATOM 696 N N . ASP A 1 90 ? 5.432 -7.898 -22.401 1.00 59.62 90 ASP A N 1
ATOM 697 C CA . ASP A 1 90 ? 6.589 -8.674 -21.897 1.00 59.62 90 ASP A CA 1
ATOM 698 C C . ASP A 1 90 ? 6.827 -8.480 -20.379 1.00 59.62 90 ASP A C 1
ATOM 700 O O . ASP A 1 90 ? 7.788 -8.984 -19.784 1.00 59.62 90 ASP A O 1
ATOM 704 N N . GLY A 1 91 ? 5.942 -7.729 -19.716 1.00 64.50 91 GLY A N 1
ATOM 705 C CA . GLY A 1 91 ? 6.131 -7.272 -18.343 1.00 64.50 91 GLY A CA 1
ATOM 706 C C . GLY A 1 91 ? 7.283 -6.266 -18.222 1.00 64.50 91 GLY A C 1
ATOM 707 O O . GLY A 1 91 ? 7.625 -5.542 -19.150 1.00 64.50 91 GLY A O 1
ATOM 708 N N . LEU A 1 92 ? 7.917 -6.207 -17.046 1.00 71.88 92 LEU A N 1
ATOM 709 C CA . LEU A 1 92 ? 9.099 -5.352 -16.830 1.00 71.88 92 LEU A CA 1
ATOM 710 C C . LEU A 1 92 ? 10.393 -5.946 -17.410 1.00 71.88 92 LEU A C 1
ATOM 712 O O . LEU A 1 92 ? 11.457 -5.325 -17.314 1.00 71.88 92 LEU A O 1
ATOM 716 N N . VAL A 1 93 ? 10.322 -7.151 -17.979 1.00 70.00 93 VAL A N 1
ATOM 717 C CA . VAL A 1 93 ? 11.462 -7.844 -18.575 1.00 70.00 93 VAL A CA 1
ATOM 718 C C . VAL A 1 93 ? 11.752 -7.202 -19.931 1.00 70.00 93 VAL A C 1
ATOM 720 O O . VAL A 1 93 ? 10.874 -7.084 -20.770 1.00 70.00 93 VAL A O 1
ATOM 723 N N . GLY A 1 94 ? 12.988 -6.743 -20.143 1.00 72.38 94 GLY A N 1
ATOM 724 C CA . GLY A 1 94 ? 13.396 -6.114 -21.408 1.00 72.38 94 GLY A CA 1
ATOM 725 C C . GLY A 1 94 ? 13.260 -4.587 -21.468 1.00 72.38 94 GLY A C 1
ATOM 726 O O . GLY A 1 94 ? 13.701 -3.982 -22.444 1.00 72.38 94 GLY A O 1
ATOM 727 N N . VAL A 1 95 ? 12.749 -3.930 -20.418 1.00 80.69 95 VAL A N 1
ATOM 728 C CA . VAL A 1 95 ? 12.759 -2.458 -20.329 1.00 80.69 95 VAL A CA 1
ATOM 729 C C . VAL A 1 95 ? 14.206 -1.951 -20.240 1.00 80.69 95 VAL A C 1
ATOM 731 O O . VAL A 1 95 ? 14.938 -2.296 -19.309 1.00 80.69 95 VAL A O 1
ATOM 734 N N . SER A 1 96 ? 14.626 -1.122 -21.204 1.00 83.06 96 SER A N 1
ATOM 735 C CA . SER A 1 96 ? 16.001 -0.605 -21.281 1.00 83.06 96 SER A CA 1
ATOM 736 C C . SER A 1 96 ? 16.350 0.363 -20.141 1.00 83.06 96 SER A C 1
ATOM 738 O O . SER A 1 96 ? 15.474 1.043 -19.600 1.00 83.06 96 SER A O 1
ATOM 740 N N . GLU A 1 97 ? 17.644 0.486 -19.815 1.00 82.38 97 GLU A N 1
ATOM 741 C CA . GLU A 1 97 ? 18.155 1.469 -18.835 1.00 82.38 97 GLU A CA 1
ATOM 742 C C . GLU A 1 97 ? 17.705 2.896 -19.163 1.00 82.38 97 GLU A C 1
ATOM 744 O O . GLU A 1 97 ? 17.266 3.633 -18.284 1.00 82.38 97 GLU A O 1
ATOM 749 N N . ASP A 1 98 ? 17.750 3.276 -20.444 1.00 84.81 98 ASP A N 1
ATOM 750 C CA . ASP A 1 98 ? 17.309 4.596 -20.899 1.00 84.81 98 ASP A CA 1
ATOM 751 C C . ASP A 1 98 ? 15.819 4.828 -20.644 1.00 84.81 98 ASP A C 1
ATOM 753 O O . ASP A 1 98 ? 15.393 5.954 -20.374 1.00 84.81 98 ASP A O 1
ATOM 757 N N . THR A 1 99 ? 15.012 3.770 -20.731 1.00 84.25 99 THR A N 1
ATOM 758 C CA . THR A 1 99 ? 13.576 3.837 -20.453 1.00 84.25 99 THR A CA 1
ATOM 759 C C . THR A 1 99 ? 13.344 4.012 -18.959 1.00 84.25 99 THR A C 1
ATOM 761 O O . THR A 1 99 ? 12.653 4.952 -18.571 1.00 84.25 99 THR A O 1
ATOM 764 N N . TRP A 1 100 ? 13.999 3.215 -18.110 1.00 84.31 100 TRP A N 1
ATOM 765 C CA . TRP A 1 100 ? 13.956 3.404 -16.656 1.00 84.31 100 TRP A CA 1
ATOM 766 C C . TRP A 1 100 ? 14.425 4.799 -16.228 1.00 84.31 100 TRP A C 1
ATOM 768 O O . TRP A 1 100 ? 13.749 5.472 -15.452 1.00 84.31 100 TRP A O 1
ATOM 778 N N . GLY A 1 101 ? 15.523 5.289 -16.805 1.00 83.44 101 GLY A N 1
ATOM 779 C CA . GLY A 1 101 ? 16.049 6.625 -16.534 1.00 83.44 101 GLY A CA 1
ATOM 780 C C . GLY A 1 101 ? 15.116 7.760 -16.971 1.00 83.44 101 GLY A C 1
ATOM 781 O O . GLY A 1 101 ? 15.188 8.856 -16.418 1.00 83.44 101 GLY A O 1
ATOM 782 N N . LYS A 1 102 ? 14.224 7.536 -17.9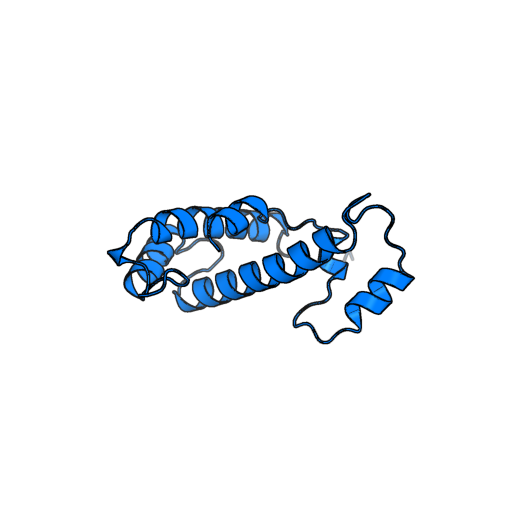44 1.00 84.31 102 LYS A N 1
ATOM 783 C CA . LYS A 1 102 ? 13.148 8.482 -18.297 1.00 84.31 102 LYS A CA 1
ATOM 784 C C . LYS A 1 102 ? 11.964 8.372 -17.340 1.00 84.31 102 LYS A C 1
ATOM 786 O O . LYS A 1 102 ? 11.425 9.398 -16.935 1.00 84.31 102 LYS A O 1
ATOM 791 N N . LEU A 1 103 ? 11.585 7.153 -16.962 1.00 83.00 103 LEU A N 1
ATOM 792 C CA . LEU A 1 103 ? 10.492 6.889 -16.025 1.00 83.00 103 LEU A CA 1
ATOM 793 C C . LEU A 1 103 ? 10.736 7.526 -14.651 1.00 83.00 103 LEU A C 1
ATOM 795 O O . LEU A 1 103 ? 9.810 8.095 -14.073 1.00 83.00 103 LEU A O 1
ATOM 799 N N . ASP A 1 104 ? 11.981 7.505 -14.174 1.00 83.12 104 ASP A N 1
ATOM 800 C CA . ASP A 1 104 ? 12.374 8.086 -12.884 1.00 83.12 104 ASP A CA 1
ATOM 801 C C . ASP A 1 104 ? 12.498 9.616 -12.897 1.00 83.12 104 ASP A C 1
ATOM 803 O O . ASP A 1 104 ? 12.543 10.240 -11.839 1.00 83.12 104 ASP A O 1
ATOM 807 N N . LYS A 1 105 ? 12.508 10.252 -14.077 1.00 80.12 105 LYS A N 1
ATOM 808 C CA . LYS A 1 105 ? 12.470 11.723 -14.193 1.00 80.12 105 LYS A CA 1
ATOM 809 C C . LYS A 1 105 ? 11.074 12.298 -13.949 1.00 80.12 105 LYS A C 1
ATOM 811 O O . LYS A 1 105 ? 10.948 13.510 -13.775 1.00 80.12 105 LYS A O 1
ATOM 816 N N . HIS A 1 106 ? 10.029 11.468 -13.942 1.00 69.94 106 HIS A N 1
ATOM 817 C CA . HIS A 1 106 ? 8.699 11.922 -13.551 1.00 69.94 106 HIS A CA 1
ATOM 818 C C . HIS A 1 106 ? 8.643 12.199 -12.041 1.00 69.94 106 HIS A C 1
ATOM 820 O O . HIS A 1 106 ? 9.185 11.418 -11.260 1.00 69.94 106 HIS A O 1
ATOM 826 N N . PRO A 1 107 ? 7.954 13.270 -11.605 1.00 64.75 107 PRO A N 1
ATOM 827 C CA . PRO A 1 107 ? 7.849 13.623 -10.195 1.00 64.75 107 PRO A CA 1
ATOM 828 C C . PRO A 1 107 ? 6.956 12.618 -9.453 1.00 64.75 107 PRO A C 1
ATOM 830 O O . PRO A 1 107 ? 5.754 12.822 -9.293 1.00 64.75 107 PRO A O 1
ATOM 833 N N . ARG A 1 108 ? 7.552 11.510 -9.010 1.00 68.00 108 ARG A N 1
ATOM 834 C CA . ARG A 1 108 ? 6.968 10.531 -8.086 1.00 68.00 108 ARG A CA 1
ATOM 835 C C . ARG A 1 108 ? 7.680 10.598 -6.739 1.00 68.00 108 ARG A C 1
ATOM 837 O O . ARG A 1 108 ? 8.804 11.086 -6.653 1.00 68.00 108 ARG A O 1
ATOM 844 N N . SER A 1 109 ? 7.031 10.106 -5.680 1.00 65.50 109 SER A N 1
ATOM 845 C CA . SER A 1 109 ? 7.632 10.099 -4.336 1.00 65.50 109 SER A CA 1
ATOM 846 C C . SER A 1 109 ? 8.857 9.180 -4.256 1.00 65.50 109 SER A C 1
ATOM 848 O O . SER A 1 109 ? 9.757 9.441 -3.459 1.00 65.50 109 SER A O 1
ATOM 850 N N . MET A 1 110 ? 8.913 8.136 -5.094 1.00 73.62 110 MET A N 1
ATOM 851 C CA . MET A 1 110 ? 9.977 7.132 -5.112 1.00 73.62 110 MET A CA 1
ATOM 852 C C . MET A 1 110 ? 10.339 6.712 -6.555 1.00 73.62 110 MET A C 1
ATOM 854 O O . MET A 1 110 ? 9.433 6.588 -7.385 1.00 73.62 110 MET A O 1
ATOM 858 N N . PRO A 1 111 ? 11.623 6.417 -6.856 1.00 81.00 111 PRO A N 1
ATOM 859 C CA . PRO A 1 111 ? 12.063 5.957 -8.180 1.00 81.00 111 PRO A CA 1
ATOM 860 C C . PRO A 1 111 ? 11.464 4.597 -8.546 1.00 81.00 111 PRO A C 1
ATOM 862 O O . PRO A 1 111 ? 11.534 3.653 -7.752 1.00 81.00 111 PRO A O 1
ATOM 865 N N . LEU A 1 112 ? 10.876 4.474 -9.732 1.00 83.25 112 LEU A N 1
ATOM 866 C CA . LEU A 1 112 ? 10.255 3.253 -10.241 1.00 83.25 112 LEU A CA 1
ATOM 867 C C . LEU A 1 112 ? 11.262 2.132 -10.496 1.00 83.25 112 LEU A C 1
ATOM 869 O O . LEU A 1 112 ? 10.882 0.965 -10.409 1.00 83.25 112 LEU A O 1
ATOM 873 N N . LEU A 1 113 ? 12.533 2.467 -10.747 1.00 83.56 113 LEU A N 1
ATOM 874 C CA . LEU A 1 113 ? 13.609 1.491 -10.945 1.00 83.56 113 LEU A CA 1
ATOM 875 C C . LEU A 1 113 ? 13.683 0.449 -9.811 1.00 83.56 113 LEU A C 1
ATOM 877 O O . LEU A 1 113 ? 14.083 -0.688 -10.049 1.00 83.56 113 LEU A O 1
ATOM 881 N N . ARG A 1 114 ? 13.210 0.780 -8.597 1.00 81.12 114 ARG A N 1
ATOM 882 C CA . ARG A 1 114 ? 13.099 -0.163 -7.467 1.00 81.12 114 ARG A CA 1
ATOM 883 C C . ARG A 1 114 ? 12.338 -1.452 -7.810 1.00 81.12 114 ARG A C 1
ATOM 885 O O . ARG A 1 114 ? 12.660 -2.504 -7.265 1.00 81.12 114 ARG A O 1
ATOM 892 N N . PHE A 1 115 ? 11.358 -1.377 -8.714 1.00 84.31 115 PHE A N 1
ATOM 893 C CA . PHE A 1 115 ? 10.528 -2.516 -9.111 1.00 84.31 115 PHE A CA 1
ATOM 894 C C . PHE A 1 115 ? 11.198 -3.452 -10.110 1.00 84.31 115 PHE A C 1
ATOM 896 O O . PHE A 1 115 ? 10.734 -4.575 -10.295 1.00 84.31 115 PHE A O 1
ATOM 903 N N . ARG A 1 116 ? 12.296 -3.012 -10.731 1.00 78.62 116 ARG A N 1
ATOM 904 C CA . ARG A 1 116 ? 13.065 -3.829 -11.666 1.00 78.62 116 ARG A CA 1
ATOM 905 C C . ARG A 1 116 ? 13.738 -5.002 -10.964 1.00 78.62 116 ARG A C 1
ATOM 907 O O . ARG A 1 116 ? 13.651 -6.131 -11.424 1.00 78.62 116 ARG A O 1
ATOM 914 N N . GLU A 1 117 ? 14.422 -4.723 -9.858 1.00 72.19 117 GLU A N 1
ATOM 915 C CA . GLU A 1 117 ? 15.137 -5.747 -9.087 1.00 72.19 117 GLU A CA 1
ATOM 916 C C . GLU A 1 117 ? 14.214 -6.483 -8.114 1.00 72.19 117 GLU A C 1
ATOM 918 O O . GLU A 1 117 ? 14.495 -7.608 -7.703 1.00 72.19 117 GLU A O 1
ATOM 923 N N . ARG A 1 118 ? 13.127 -5.826 -7.700 1.00 73.62 118 ARG A N 1
ATOM 924 C CA . ARG A 1 118 ? 12.192 -6.337 -6.700 1.00 73.62 118 ARG A CA 1
ATOM 925 C C . ARG A 1 118 ? 10.760 -6.083 -7.157 1.00 73.62 118 ARG A C 1
ATOM 927 O O . ARG A 1 118 ? 10.215 -5.021 -6.851 1.00 73.62 118 ARG A O 1
ATOM 934 N N . PRO A 1 119 ? 10.145 -7.046 -7.865 1.00 75.38 119 PRO A N 1
ATOM 935 C CA . PRO A 1 119 ? 8.736 -6.975 -8.221 1.00 75.38 119 PRO A CA 1
ATOM 936 C C . PRO A 1 119 ? 7.876 -6.696 -6.987 1.00 75.38 119 PRO A C 1
ATOM 938 O O . PRO A 1 119 ? 8.191 -7.150 -5.883 1.00 75.38 119 PRO A O 1
ATOM 941 N N . PHE A 1 120 ? 6.790 -5.945 -7.160 1.00 82.50 120 PHE A N 1
ATOM 942 C CA . PHE A 1 120 ? 5.891 -5.641 -6.056 1.00 82.50 120 PHE A CA 1
ATOM 943 C C . PHE A 1 120 ? 5.066 -6.878 -5.680 1.00 82.50 120 PHE A C 1
ATOM 945 O O . PHE A 1 120 ? 4.024 -7.157 -6.264 1.00 82.50 120 PHE A O 1
ATOM 952 N N . LEU A 1 121 ? 5.543 -7.620 -4.679 1.00 82.81 121 LEU A N 1
ATOM 953 C CA . LEU A 1 121 ? 4.999 -8.926 -4.281 1.00 82.81 121 LEU A CA 1
ATOM 954 C C . LEU A 1 121 ? 3.576 -8.876 -3.704 1.00 82.81 121 LEU A C 1
ATOM 956 O O . LEU A 1 121 ? 2.952 -9.915 -3.527 1.00 82.81 121 LEU A O 1
ATOM 960 N N . HIS A 1 122 ? 3.068 -7.688 -3.377 1.00 84.38 122 HIS A N 1
ATOM 961 C CA . HIS A 1 122 ? 1.762 -7.508 -2.736 1.00 84.38 122 HIS A CA 1
ATOM 962 C C . HIS A 1 122 ? 0.680 -7.033 -3.711 1.00 84.38 122 HIS A C 1
ATOM 964 O O . HIS A 1 122 ? -0.379 -6.597 -3.269 1.00 84.38 122 HIS A O 1
ATOM 970 N N . TYR A 1 123 ? 0.953 -7.066 -5.019 1.00 83.75 123 TYR A N 1
ATOM 971 C CA . TYR A 1 123 ? 0.063 -6.516 -6.037 1.00 83.75 123 TYR A CA 1
ATOM 972 C C . TYR A 1 123 ? -1.346 -7.118 -5.979 1.00 83.75 123 TYR A C 1
ATOM 974 O O . TYR A 1 123 ? -2.300 -6.365 -5.793 1.00 83.75 123 TYR A O 1
ATOM 982 N N . ASP A 1 124 ? -1.467 -8.445 -6.061 1.00 84.50 124 ASP A N 1
ATOM 983 C CA . ASP A 1 124 ? -2.769 -9.128 -6.086 1.00 84.50 124 ASP A CA 1
ATOM 984 C C . ASP A 1 124 ? -3.532 -8.925 -4.774 1.00 84.50 124 ASP A C 1
ATOM 986 O O . ASP A 1 124 ? -4.688 -8.508 -4.773 1.00 84.50 124 ASP A O 1
ATOM 990 N N . ALA A 1 125 ? -2.844 -9.102 -3.642 1.00 85.00 125 ALA A N 1
ATOM 991 C CA . ALA A 1 125 ? -3.438 -8.936 -2.320 1.00 85.00 125 ALA A CA 1
ATOM 992 C C . ALA A 1 125 ? -3.945 -7.505 -2.075 1.00 85.00 125 ALA A C 1
ATOM 994 O O . ALA A 1 125 ? -4.965 -7.313 -1.425 1.00 85.00 125 ALA A O 1
ATOM 995 N N . ILE A 1 126 ? -3.252 -6.485 -2.591 1.00 86.88 126 ILE A N 1
ATOM 996 C CA . ILE A 1 126 ? -3.734 -5.104 -2.509 1.00 86.88 126 ILE A CA 1
ATOM 997 C C . ILE A 1 126 ? -4.864 -4.865 -3.514 1.00 86.88 126 ILE A C 1
ATOM 999 O O . ILE A 1 126 ? -5.829 -4.197 -3.156 1.00 86.88 126 ILE A O 1
ATOM 1003 N N . ALA A 1 127 ? -4.803 -5.421 -4.726 1.00 85.44 127 ALA A N 1
ATOM 1004 C CA . ALA A 1 127 ? -5.850 -5.265 -5.737 1.00 85.44 127 ALA A CA 1
ATOM 1005 C C . ALA A 1 127 ? -7.233 -5.754 -5.267 1.00 85.44 127 ALA A C 1
ATOM 1007 O O . ALA A 1 127 ? -8.237 -5.187 -5.683 1.00 85.44 127 ALA A O 1
ATOM 1008 N N . GLU A 1 128 ? -7.291 -6.745 -4.375 1.00 83.88 128 GLU A N 1
ATOM 1009 C CA . GLU A 1 128 ? -8.538 -7.222 -3.754 1.00 83.88 128 GLU A CA 1
ATOM 1010 C C . GLU A 1 128 ? -9.122 -6.254 -2.705 1.00 83.88 128 GLU A C 1
ATOM 1012 O O . GLU A 1 128 ? -10.293 -6.360 -2.340 1.00 83.88 128 GLU A O 1
ATOM 1017 N N . ILE A 1 129 ? -8.317 -5.308 -2.209 1.00 82.44 129 ILE A N 1
ATOM 1018 C CA . ILE A 1 129 ? -8.682 -4.373 -1.135 1.00 82.44 129 ILE A CA 1
ATOM 1019 C C . ILE A 1 129 ? -9.090 -2.994 -1.683 1.00 82.44 129 ILE A C 1
ATOM 1021 O O . ILE A 1 129 ? -9.952 -2.345 -1.082 1.00 82.44 129 ILE A O 1
ATOM 1025 N N . VAL A 1 130 ? -8.426 -2.496 -2.743 1.00 74.44 130 VAL A N 1
ATOM 1026 C CA . VAL A 1 130 ? -8.546 -1.091 -3.222 1.00 74.44 130 VAL A CA 1
ATOM 1027 C C . VAL A 1 130 ? -9.603 -0.887 -4.299 1.00 74.44 130 VAL A C 1
ATOM 1029 O O . VAL A 1 130 ? -9.607 -1.658 -5.280 1.00 74.44 130 VAL A O 1
#

Radius of gyration: 17.26 Å; chains: 1; bounding box: 60×24×42 Å

pLDDT: mean 79.53, std 15.11, range [33.22, 95.19]

Sequence (130 aa):
MATPTKVGKSANGTNELDAESVVLYAEVAAKSEYVASGGKQLKSKGWSDLLMRLGGRGNITKASQLQSRWKRLKEDYVDYKWLMLNFSEDGLVGVSEDTWGKLDKHPRSMPLLRFRERPFLHYDAIAEIV

Secondary structure (DSSP, 8-state):
----------HHHHHHHHHHHHHHHHHHHTSGGGB-TTSSSB-HHHHHHHHHHHTTGGG---HHHHHHHHHHHHHHHHHHHHHHHHTTTTTTTT--HHHHHHHTTS--SS-TTHHHHS--TTHHHHHTT-

Foldseek 3Di:
DDDPDPPPPPPVLVLVLLQVLLVLLQVLLVPPVQADDPSQDGDPVSLVVSCVVCPPRPPRPDSVVSVVSVVVLVLLLVLLVVQCVVVVPVRLPPQDPVNQVVQQPPPDPDRSVVCSVPPSPCNVSVVVRD

Organism: Aphanomyces astaci (NCBI:txid112090)